Protein AF-A0A0A9HEN8-F1 (afdb_monomer_lite)

Secondary structure (DSSP, 8-state):
----TTS-TTSEEE-TTS-EEEEEE---TT-TTS-TT--EEEEEETTTTEEEEEEEHHHHTT-----SS---HHHHHTTEEEEEEETTTTEEEEEETTS-EEEE--

InterPro domains:
  IPR057221 Repeat of unknown function DUF7899 [PF25463] (2-104)

Foldseek 3Di:
DDDDPPPLVAQWDADPVRQKIWGWDQDDPPPPPDDNFAIKIWIATPVVRDTPDMDTLVVQVPDDDDDPDPPRVSSQRHAWNHWDADPVQRKIWTAHPVRDIDIDDD

Sequence (106 aa):
MLWYPDCSGNSLCITGNKDLIISYCKADPNDSSSDDNDCSINISKILTVKCFAKIKAGDLCKQKNASKFQNTPSEALRNITALYYDEKREEIYTGNAQGLVHVWSS

pLDDT: mean 73.36, std 16.75, range [35.44, 90.69]

Organism: Arundo donax (NCBI:txid35708)

Structure (mmCIF, N/CA/C/O backbone):
data_AF-A0A0A9HEN8-F1
#
_entry.id   AF-A0A0A9HEN8-F1
#
loop_
_atom_site.group_PDB
_atom_site.id
_atom_site.type_symbol
_atom_site.label_atom_id
_atom_site.label_alt_id
_atom_site.label_comp_id
_atom_site.label_asym_id
_atom_site.label_entity_id
_atom_site.label_seq_id
_atom_site.pdbx_PDB_ins_code
_atom_site.Cartn_x
_atom_site.Cartn_y
_atom_site.Cartn_z
_atom_site.occupancy
_atom_site.B_iso_or_equiv
_atom_site.auth_seq_id
_atom_site.auth_comp_id
_atom_site.auth_asym_id
_atom_site.auth_atom_id
_atom_site.pdbx_PDB_model_num
ATOM 1 N N . MET A 1 1 ? -18.845 15.649 -4.393 1.00 35.44 1 MET A N 1
ATOM 2 C CA . MET A 1 1 ? -18.161 14.460 -4.939 1.00 35.44 1 MET A CA 1
ATOM 3 C C . MET A 1 1 ? -16.814 14.950 -5.457 1.00 35.44 1 MET A C 1
ATOM 5 O O . MET A 1 1 ? -16.800 15.671 -6.440 1.00 35.44 1 MET A O 1
ATOM 9 N N . LEU A 1 2 ? -15.723 14.739 -4.714 1.00 39.53 2 LEU A N 1
ATOM 10 C CA . LEU A 1 2 ? -14.398 15.273 -5.062 1.00 39.53 2 LEU A CA 1
ATOM 11 C C . LEU A 1 2 ? -13.612 14.183 -5.793 1.00 39.53 2 LEU A C 1
ATOM 13 O O . LEU A 1 2 ? -12.955 13.365 -5.161 1.00 39.53 2 LEU A O 1
ATOM 17 N N . TRP A 1 3 ? -13.756 14.136 -7.115 1.00 36.34 3 TRP A N 1
ATOM 18 C CA . TRP A 1 3 ? -12.857 13.389 -7.992 1.00 36.34 3 TRP A CA 1
ATOM 19 C C . TRP A 1 3 ? -11.849 14.393 -8.545 1.00 36.34 3 TRP A C 1
ATOM 21 O O . TRP A 1 3 ? -12.231 15.302 -9.279 1.00 36.34 3 TRP A O 1
ATOM 31 N N . TYR A 1 4 ? -10.589 14.270 -8.129 1.00 39.06 4 TYR A N 1
ATOM 32 C CA . TYR A 1 4 ? -9.480 15.004 -8.734 1.00 39.06 4 TYR A CA 1
ATOM 33 C C . TYR A 1 4 ? -8.868 14.115 -9.833 1.00 39.06 4 TYR A C 1
ATOM 35 O O . TYR A 1 4 ? -8.630 12.938 -9.545 1.00 39.06 4 TYR A O 1
ATOM 43 N N . PRO A 1 5 ? -8.641 14.604 -11.068 1.00 42.31 5 PRO A N 1
ATOM 44 C CA . PRO A 1 5 ? -8.358 13.739 -12.220 1.00 42.31 5 PRO A CA 1
ATOM 45 C C . PRO A 1 5 ? -6.949 13.136 -12.275 1.00 42.31 5 PRO A C 1
ATOM 47 O O . PRO A 1 5 ? -6.692 12.331 -13.163 1.00 42.31 5 PRO A O 1
ATOM 50 N N . ASP A 1 6 ? -6.064 13.455 -11.327 1.00 44.12 6 ASP A N 1
ATOM 51 C CA . ASP A 1 6 ? -4.645 13.072 -11.417 1.00 44.12 6 ASP A CA 1
ATOM 52 C C . ASP A 1 6 ? -4.211 12.036 -10.364 1.00 44.12 6 ASP A C 1
ATOM 54 O O . ASP A 1 6 ? -3.022 11.818 -10.143 1.00 44.12 6 ASP A O 1
ATOM 58 N N . CYS A 1 7 ? -5.156 11.352 -9.713 1.00 44.16 7 CYS A N 1
ATOM 59 C CA . CYS A 1 7 ? -4.838 10.194 -8.878 1.00 44.16 7 CYS A CA 1
ATOM 60 C C . CYS A 1 7 ? -5.051 8.916 -9.688 1.00 44.16 7 CYS A C 1
ATOM 62 O O . CYS A 1 7 ? -6.187 8.501 -9.909 1.00 44.16 7 CYS A O 1
ATOM 64 N N . SER A 1 8 ? -3.954 8.277 -10.103 1.00 49.41 8 SER A N 1
ATOM 65 C CA . SER A 1 8 ? -3.926 6.907 -10.625 1.00 49.41 8 SER A CA 1
ATOM 66 C C . SER A 1 8 ? -4.779 5.994 -9.733 1.00 49.41 8 SER A C 1
ATOM 68 O O . SER A 1 8 ? -4.334 5.605 -8.654 1.00 49.41 8 SER A O 1
ATOM 70 N N . GLY A 1 9 ? -6.012 5.682 -10.142 1.00 53.38 9 GLY A N 1
ATOM 71 C CA . GLY A 1 9 ? -7.077 5.131 -9.284 1.00 53.38 9 GLY A CA 1
ATOM 72 C C . GLY A 1 9 ? -6.809 3.774 -8.616 1.00 53.38 9 GLY A C 1
ATOM 73 O O . GLY A 1 9 ? -7.688 3.253 -7.940 1.00 53.38 9 GLY A O 1
ATOM 74 N N . ASN A 1 10 ? -5.606 3.218 -8.766 1.00 60.50 10 ASN A N 1
ATOM 75 C CA . ASN A 1 10 ? -5.221 1.885 -8.316 1.00 60.50 10 ASN A CA 1
ATOM 76 C C . ASN A 1 10 ? -4.165 1.892 -7.194 1.00 60.50 10 ASN A C 1
ATOM 78 O O . ASN A 1 10 ? -3.769 0.822 -6.736 1.00 60.50 10 ASN A O 1
ATOM 82 N N . SER A 1 11 ? -3.675 3.061 -6.765 1.00 74.31 11 SER A N 1
ATOM 83 C CA . SER A 1 11 ? -2.624 3.181 -5.739 1.00 74.31 11 SER A CA 1
ATOM 84 C C . SER A 1 11 ? -3.154 3.448 -4.326 1.00 74.31 11 SER A C 1
ATOM 86 O O . SER A 1 11 ? -2.355 3.603 -3.405 1.00 74.31 11 SER A O 1
ATOM 88 N N . LEU A 1 12 ? -4.478 3.496 -4.131 1.00 83.81 12 LEU A N 1
ATOM 89 C CA . LEU A 1 12 ? -5.120 3.820 -2.856 1.00 83.81 12 LEU A CA 1
ATOM 90 C C . LEU A 1 12 ? -6.258 2.841 -2.540 1.00 83.81 12 LEU A C 1
ATOM 92 O O . LEU A 1 12 ? -7.118 2.592 -3.378 1.00 83.81 12 LEU A O 1
ATOM 96 N N . CYS A 1 13 ? -6.306 2.350 -1.307 1.00 81.81 13 CYS A N 1
ATOM 97 C CA . CYS A 1 13 ? -7.406 1.570 -0.750 1.00 81.81 13 CYS A CA 1
ATOM 98 C C . CYS A 1 13 ? -7.898 2.229 0.539 1.00 81.81 13 CYS A C 1
ATOM 100 O O . CYS A 1 13 ? -7.098 2.604 1.395 1.00 81.81 13 CYS A O 1
ATOM 102 N N . ILE A 1 14 ? -9.216 2.351 0.685 1.00 84.38 14 ILE A N 1
ATOM 103 C CA . ILE A 1 14 ? -9.859 2.842 1.905 1.00 84.38 14 ILE A CA 1
ATOM 104 C C . ILE A 1 14 ? -10.704 1.707 2.461 1.00 84.38 14 ILE A C 1
ATOM 106 O O . ILE A 1 14 ? -11.479 1.091 1.730 1.00 84.38 14 ILE A O 1
ATOM 110 N N . THR A 1 15 ? -10.551 1.455 3.752 1.00 83.62 15 THR A N 1
ATOM 111 C CA . THR A 1 15 ? -11.342 0.451 4.469 1.00 83.62 15 THR A CA 1
ATOM 112 C C . THR A 1 15 ? -12.829 0.822 4.537 1.00 83.62 15 THR A C 1
ATOM 114 O O . THR A 1 15 ? -13.196 1.999 4.536 1.00 83.62 15 THR A O 1
ATOM 117 N N . GLY A 1 16 ? -13.718 -0.169 4.612 1.00 78.56 16 GLY A N 1
ATOM 118 C CA . GLY A 1 16 ? -15.168 -0.014 4.692 1.00 78.56 16 GLY A CA 1
ATOM 119 C C . GLY A 1 16 ? -15.620 0.744 5.940 1.00 78.56 16 GLY A C 1
ATOM 120 O O . GLY A 1 16 ? -16.570 1.527 5.874 1.00 78.56 16 GLY A O 1
ATOM 121 N N . ASN A 1 17 ? -14.896 0.596 7.055 1.00 84.31 17 ASN A N 1
ATOM 122 C CA . ASN A 1 17 ? -15.101 1.403 8.263 1.00 84.31 17 ASN A CA 1
ATOM 123 C C . ASN A 1 17 ? -14.496 2.819 8.166 1.00 84.31 17 ASN A C 1
ATOM 125 O O . ASN A 1 17 ? -14.702 3.628 9.069 1.00 84.31 17 ASN A O 1
ATOM 129 N N . LYS A 1 18 ? -13.785 3.127 7.072 1.00 80.19 18 LYS A N 1
ATOM 130 C CA . LYS A 1 18 ? -13.114 4.404 6.797 1.00 80.19 18 LYS A CA 1
ATOM 131 C C . LYS A 1 18 ? -12.149 4.840 7.907 1.00 80.19 18 LYS A C 1
ATOM 133 O O . LYS A 1 18 ? -11.965 6.039 8.111 1.00 80.19 18 LYS A O 1
ATOM 138 N N . ASP A 1 19 ? -11.531 3.891 8.611 1.00 86.94 19 ASP A N 1
ATOM 139 C CA . ASP A 1 19 ? -10.496 4.193 9.609 1.00 86.94 19 ASP A CA 1
ATOM 140 C C . ASP A 1 19 ? -9.099 4.177 8.982 1.00 86.94 19 ASP A C 1
ATOM 142 O O . ASP A 1 19 ? -8.270 5.030 9.290 1.00 86.94 19 ASP A O 1
ATOM 146 N N . LEU A 1 20 ? -8.845 3.248 8.056 1.00 88.12 20 LEU A N 1
ATOM 147 C CA . LEU A 1 20 ? -7.538 3.042 7.432 1.00 88.12 20 LEU A CA 1
ATOM 148 C C . LEU A 1 20 ? -7.516 3.419 5.949 1.00 88.12 20 LEU A C 1
ATOM 150 O O . LEU A 1 20 ? -8.444 3.114 5.193 1.00 88.12 20 LEU A O 1
ATOM 154 N N . ILE A 1 21 ? -6.390 4.007 5.552 1.00 90.12 21 ILE A N 1
ATOM 155 C CA . ILE A 1 21 ? -5.939 4.212 4.180 1.00 90.12 21 ILE A CA 1
ATOM 156 C C . ILE A 1 21 ? -4.687 3.371 3.957 1.00 90.12 21 ILE A C 1
ATOM 158 O O . ILE A 1 21 ? -3.720 3.490 4.710 1.00 90.12 21 ILE A O 1
ATOM 162 N N . ILE A 1 22 ? -4.685 2.588 2.884 1.00 89.56 22 ILE A N 1
ATOM 163 C CA . ILE A 1 22 ? -3.509 1.895 2.373 1.00 89.56 22 ILE A CA 1
ATOM 164 C C . ILE A 1 22 ? -3.129 2.580 1.062 1.00 89.56 22 ILE A C 1
ATOM 166 O O . ILE A 1 22 ? -3.953 2.668 0.155 1.00 89.56 22 ILE A O 1
ATOM 170 N N . SER A 1 23 ? -1.910 3.099 0.963 1.00 88.62 23 SER A N 1
ATOM 171 C CA . SER A 1 23 ? -1.435 3.820 -0.217 1.00 88.62 23 SER A CA 1
ATOM 172 C C . SER A 1 23 ? -0.093 3.298 -0.705 1.00 88.62 23 SER A C 1
ATOM 174 O O . SER A 1 23 ? 0.785 2.957 0.085 1.00 88.62 23 SER A O 1
ATOM 176 N N . TYR A 1 24 ? 0.080 3.270 -2.020 1.00 88.00 24 TYR A N 1
ATOM 177 C CA . TYR A 1 24 ? 1.357 3.017 -2.666 1.00 88.00 24 TYR A CA 1
ATOM 178 C C . TYR A 1 24 ? 2.001 4.339 -3.082 1.00 88.00 24 TYR A C 1
ATOM 180 O O . TYR A 1 24 ? 1.392 5.147 -3.783 1.00 88.00 24 TYR A O 1
ATOM 188 N N . CYS A 1 25 ? 3.246 4.544 -2.661 1.00 84.75 25 CYS A N 1
ATOM 189 C CA . CYS A 1 25 ? 4.064 5.682 -3.051 1.00 84.75 25 CYS A CA 1
ATOM 190 C C . CYS A 1 25 ? 5.258 5.187 -3.861 1.00 84.75 25 CYS A C 1
ATOM 192 O O . CYS A 1 25 ? 6.040 4.356 -3.389 1.00 84.75 25 CYS A O 1
ATOM 194 N N . LYS A 1 26 ? 5.395 5.740 -5.064 1.00 79.56 26 LYS A N 1
ATOM 195 C CA . LYS A 1 26 ? 6.538 5.544 -5.947 1.00 79.56 26 LYS A CA 1
ATOM 196 C C . LYS A 1 26 ? 7.378 6.822 -5.932 1.00 79.56 26 LYS A C 1
ATOM 198 O O . LYS A 1 26 ? 6.809 7.902 -6.062 1.00 79.56 26 LYS A O 1
ATOM 203 N N . ALA A 1 27 ? 8.689 6.695 -5.744 1.00 68.31 27 ALA A N 1
ATOM 204 C CA . ALA A 1 27 ? 9.612 7.820 -5.878 1.00 68.31 27 ALA A CA 1
ATOM 205 C C . ALA A 1 27 ? 9.679 8.305 -7.332 1.00 68.31 27 ALA A C 1
ATOM 207 O O . ALA A 1 27 ? 9.531 7.505 -8.265 1.00 68.31 27 ALA A O 1
ATOM 208 N N . ASP A 1 28 ? 9.877 9.610 -7.517 1.00 64.12 28 ASP A N 1
ATOM 209 C CA . ASP A 1 28 ? 10.006 10.188 -8.846 1.00 64.12 28 ASP A CA 1
ATOM 210 C C . ASP A 1 28 ? 11.314 9.709 -9.494 1.00 64.12 28 ASP A C 1
ATOM 212 O O . ASP A 1 28 ? 12.387 9.902 -8.924 1.00 64.12 28 ASP A O 1
ATOM 216 N N . PRO A 1 29 ? 11.273 9.126 -10.704 1.00 55.94 29 PRO A N 1
ATOM 217 C CA . PRO A 1 29 ? 12.463 8.577 -11.359 1.00 55.94 29 PRO A CA 1
ATOM 218 C C . PRO A 1 29 ? 13.483 9.653 -11.775 1.00 55.94 29 PRO A C 1
ATOM 220 O O . PRO A 1 29 ? 14.579 9.318 -12.216 1.00 55.94 29 PRO A O 1
ATOM 223 N N . ASN A 1 30 ? 13.122 10.938 -11.673 1.00 57.78 30 ASN A N 1
ATOM 224 C CA . ASN A 1 30 ? 13.993 12.076 -11.974 1.00 57.78 30 ASN A CA 1
ATOM 225 C C . ASN A 1 30 ? 14.739 12.606 -10.741 1.00 57.78 30 ASN A C 1
ATOM 227 O O . ASN A 1 30 ? 15.653 13.419 -10.898 1.00 57.78 30 ASN A O 1
ATOM 231 N N . ASP A 1 31 ? 14.378 12.161 -9.534 1.00 57.25 31 ASP A N 1
ATOM 232 C CA . ASP A 1 31 ? 15.123 12.506 -8.332 1.00 57.25 31 ASP A CA 1
ATOM 233 C C . ASP A 1 31 ? 16.381 11.640 -8.269 1.00 57.25 31 ASP A C 1
ATOM 235 O O . ASP A 1 31 ? 16.353 10.470 -7.886 1.00 57.25 31 ASP A O 1
ATOM 239 N N . SER A 1 32 ? 17.514 12.249 -8.626 1.00 49.94 32 SER A N 1
ATOM 240 C CA . SER A 1 32 ? 18.857 11.650 -8.629 1.00 49.94 32 SER A CA 1
ATOM 241 C C . SER A 1 32 ? 19.354 11.184 -7.252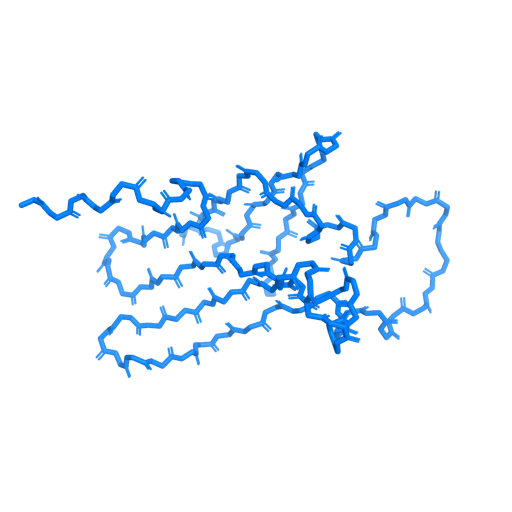 1.00 49.94 32 SER A C 1
ATOM 243 O O . SER A 1 32 ? 20.430 10.595 -7.160 1.00 49.94 32 SER A O 1
ATOM 245 N N . SER A 1 33 ? 18.587 11.441 -6.186 1.00 52.34 33 SER A N 1
ATOM 246 C CA . SER A 1 33 ? 18.830 10.945 -4.828 1.00 52.34 33 SER A CA 1
ATOM 247 C C . SER A 1 33 ? 17.988 9.729 -4.450 1.00 52.34 33 SER A C 1
ATOM 249 O O . SER A 1 33 ? 18.201 9.174 -3.374 1.00 52.34 33 SER A 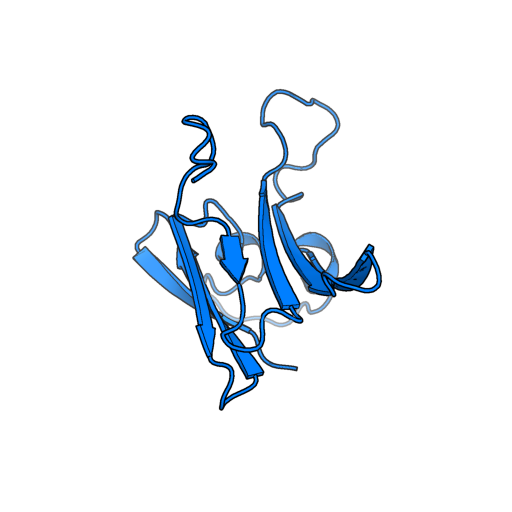O 1
ATOM 251 N N . SER A 1 34 ? 16.995 9.360 -5.262 1.00 48.84 34 SER A N 1
ATOM 252 C CA . SER A 1 34 ? 16.190 8.177 -4.999 1.00 48.84 34 SER A CA 1
ATOM 253 C C . SER A 1 34 ? 16.952 6.970 -5.526 1.00 48.84 34 SER A C 1
ATOM 255 O O . SER A 1 34 ? 17.157 6.811 -6.728 1.00 48.84 34 SER A O 1
ATOM 257 N N . ASP A 1 35 ? 17.418 6.113 -4.618 1.00 52.75 35 ASP A N 1
ATOM 258 C CA . ASP A 1 35 ? 17.681 4.736 -5.011 1.00 52.75 35 ASP A CA 1
ATOM 259 C C . ASP A 1 35 ? 16.417 4.255 -5.741 1.00 52.75 35 ASP A C 1
ATOM 261 O O . ASP A 1 35 ? 15.308 4.465 -5.239 1.00 52.75 35 ASP A O 1
ATOM 265 N N . ASP A 1 36 ? 16.567 3.568 -6.877 1.00 52.38 36 ASP A N 1
ATOM 266 C CA . ASP A 1 36 ? 15.497 2.940 -7.687 1.00 52.38 36 ASP A CA 1
ATOM 267 C C . ASP A 1 36 ? 14.525 2.030 -6.877 1.00 52.38 36 ASP A C 1
ATOM 269 O O . ASP A 1 36 ? 13.611 1.402 -7.416 1.00 52.38 36 ASP A O 1
ATOM 273 N N . ASN A 1 37 ? 14.724 1.942 -5.560 1.00 57.06 37 ASN A N 1
ATOM 274 C CA . ASN A 1 37 ? 14.045 1.139 -4.564 1.00 57.06 37 ASN A CA 1
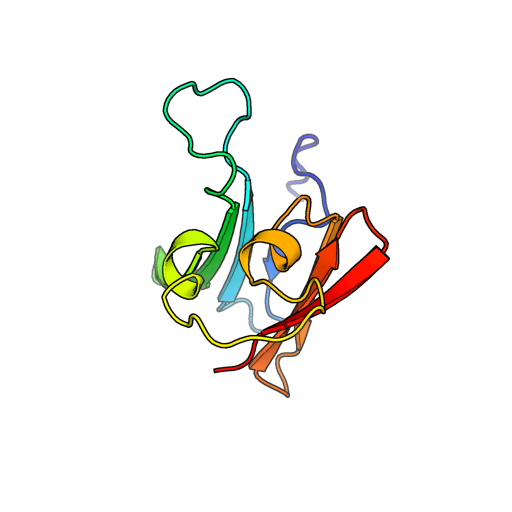ATOM 275 C C . ASN A 1 37 ? 13.185 1.939 -3.562 1.00 57.06 37 ASN A C 1
ATOM 277 O O . ASN A 1 37 ? 12.647 1.321 -2.644 1.00 57.06 37 ASN A O 1
ATOM 281 N N . ASP A 1 38 ? 12.988 3.257 -3.696 1.00 67.81 38 ASP A N 1
ATOM 282 C CA . ASP A 1 38 ? 12.123 4.035 -2.778 1.00 67.81 38 ASP A CA 1
ATOM 283 C C . ASP A 1 38 ? 10.607 3.859 -3.047 1.00 67.81 38 ASP A C 1
ATOM 285 O O . ASP A 1 38 ? 9.781 4.765 -2.919 1.00 67.81 38 ASP A O 1
ATOM 289 N N . CYS A 1 39 ? 10.207 2.635 -3.393 1.00 79.12 39 CYS A N 1
ATOM 290 C CA . CYS A 1 39 ? 8.812 2.216 -3.445 1.00 79.12 39 CYS A CA 1
ATOM 291 C C . CYS A 1 39 ? 8.341 1.811 -2.042 1.00 79.12 39 CYS A C 1
ATOM 293 O O . CYS A 1 39 ? 9.003 1.032 -1.346 1.00 79.12 39 CYS A O 1
ATOM 295 N N . SER A 1 40 ? 7.182 2.322 -1.619 1.00 86.12 40 SER A N 1
ATOM 296 C CA . SER A 1 40 ? 6.629 2.001 -0.303 1.00 86.12 40 SER A CA 1
ATOM 297 C C . SER A 1 40 ? 5.117 1.846 -0.289 1.00 86.12 40 SER A C 1
ATOM 299 O O . SER A 1 40 ? 4.404 2.516 -1.033 1.00 86.12 40 SER A O 1
ATOM 301 N N . ILE A 1 41 ? 4.639 0.981 0.603 1.00 88.88 41 ILE A N 1
ATOM 302 C CA . ILE A 1 41 ? 3.225 0.875 0.963 1.00 88.88 41 ILE A CA 1
ATOM 303 C C . ILE A 1 41 ? 3.065 1.500 2.343 1.00 88.88 41 ILE A C 1
ATOM 305 O O . ILE A 1 41 ? 3.770 1.131 3.284 1.00 88.88 41 ILE A O 1
ATOM 309 N N . ASN A 1 42 ? 2.156 2.457 2.470 1.00 89.25 42 ASN A N 1
ATOM 310 C CA . ASN A 1 42 ? 1.862 3.136 3.721 1.00 89.25 42 ASN A CA 1
ATOM 311 C C . ASN A 1 42 ? 0.464 2.744 4.179 1.00 89.25 42 ASN A C 1
ATOM 313 O O . ASN A 1 42 ? -0.482 2.766 3.399 1.00 89.25 42 ASN A O 1
ATOM 317 N N . ILE A 1 43 ? 0.338 2.431 5.460 1.00 90.62 43 ILE A N 1
ATOM 318 C CA . ILE A 1 43 ? -0.928 2.146 6.123 1.00 90.62 43 ILE A CA 1
ATOM 319 C C . ILE A 1 43 ? -1.112 3.263 7.138 1.00 90.62 43 ILE A C 1
ATOM 321 O O . ILE A 1 43 ? -0.291 3.427 8.039 1.00 90.62 43 ILE A O 1
ATOM 325 N N . SER A 1 44 ? -2.145 4.079 6.975 1.00 89.56 44 SER A N 1
ATOM 326 C CA . SER A 1 44 ? -2.376 5.273 7.792 1.00 89.56 44 SER A CA 1
ATOM 327 C C . SER A 1 44 ? -3.799 5.309 8.309 1.00 89.56 44 SER A C 1
ATOM 329 O O . SER A 1 44 ? -4.728 4.911 7.614 1.00 89.56 44 SER A O 1
ATOM 331 N N . LYS A 1 45 ? -3.974 5.826 9.522 1.00 88.31 45 LYS A N 1
ATOM 332 C CA . LYS A 1 45 ? -5.297 6.079 10.088 1.00 88.31 45 LYS A CA 1
ATOM 333 C C . LYS A 1 45 ? -5.787 7.457 9.672 1.00 88.31 45 LYS A C 1
ATOM 335 O O . LYS A 1 45 ? -5.077 8.443 9.864 1.00 88.31 45 LYS A O 1
ATOM 340 N N . ILE A 1 46 ? -7.004 7.524 9.140 1.00 85.56 46 ILE A N 1
ATOM 341 C CA . ILE A 1 46 ? -7.616 8.763 8.647 1.00 85.56 46 ILE A CA 1
ATOM 342 C C . ILE A 1 46 ? -7.811 9.739 9.801 1.00 85.56 46 ILE A C 1
ATOM 344 O O . ILE A 1 46 ? -7.352 10.875 9.741 1.00 85.56 46 ILE A O 1
ATOM 348 N N . LEU A 1 47 ? -8.466 9.284 10.869 1.00 83.56 47 LEU A N 1
ATOM 349 C CA . LEU A 1 47 ? -8.896 10.159 11.960 1.00 83.56 47 LEU A CA 1
ATOM 350 C C . LEU A 1 47 ? -7.730 10.692 12.791 1.00 83.56 47 LEU A C 1
ATOM 352 O O . LEU A 1 47 ? -7.781 11.813 13.284 1.00 83.56 47 LEU A O 1
ATOM 356 N N . THR A 1 48 ? -6.677 9.893 12.950 1.00 82.69 48 THR A N 1
ATOM 357 C CA . THR A 1 48 ? -5.502 10.289 13.733 1.00 82.69 48 THR A CA 1
ATOM 358 C C . THR A 1 48 ? -4.431 10.967 12.886 1.00 82.69 48 THR A C 1
ATOM 360 O O . THR A 1 48 ? -3.456 11.459 13.449 1.00 82.69 48 THR A O 1
ATOM 363 N N . VAL A 1 49 ? -4.586 10.970 11.553 1.00 78.69 49 VAL A N 1
ATOM 364 C CA . VAL A 1 49 ? -3.602 11.485 10.584 1.00 78.69 49 VAL A CA 1
ATOM 365 C C . VAL A 1 49 ? -2.200 10.904 10.854 1.00 78.69 49 VAL A C 1
ATOM 367 O O . VAL A 1 49 ? -1.175 11.559 10.682 1.00 78.69 49 VAL A O 1
ATOM 370 N N . LYS A 1 50 ? -2.142 9.654 11.334 1.00 85.00 50 LYS A N 1
ATOM 371 C CA . LYS A 1 50 ? -0.902 8.984 11.742 1.00 85.00 50 LYS A CA 1
ATOM 372 C C . LYS A 1 50 ? -0.616 7.796 10.835 1.00 85.00 50 LYS A C 1
ATOM 374 O O . LYS A 1 50 ? -1.484 6.950 10.613 1.00 85.00 50 LYS A O 1
ATOM 379 N N . CYS A 1 51 ? 0.637 7.697 10.393 1.00 80.12 51 CYS A N 1
ATOM 380 C CA . CYS A 1 51 ? 1.157 6.491 9.761 1.00 80.12 51 CYS A CA 1
ATOM 381 C C . CYS A 1 51 ? 1.182 5.358 10.796 1.00 80.12 51 CYS A C 1
ATOM 383 O O . CYS A 1 51 ? 1.865 5.445 11.820 1.00 80.12 51 CYS A O 1
ATOM 385 N N . PHE A 1 52 ? 0.376 4.332 10.550 1.00 85.12 52 PHE A N 1
ATOM 386 C CA . PHE A 1 52 ? 0.286 3.137 11.377 1.00 85.12 52 PHE A CA 1
ATOM 387 C C . PHE A 1 52 ? 1.440 2.184 11.070 1.00 85.12 52 PHE A C 1
ATOM 389 O O . PHE A 1 52 ? 2.087 1.692 11.989 1.00 85.12 52 PHE A O 1
ATOM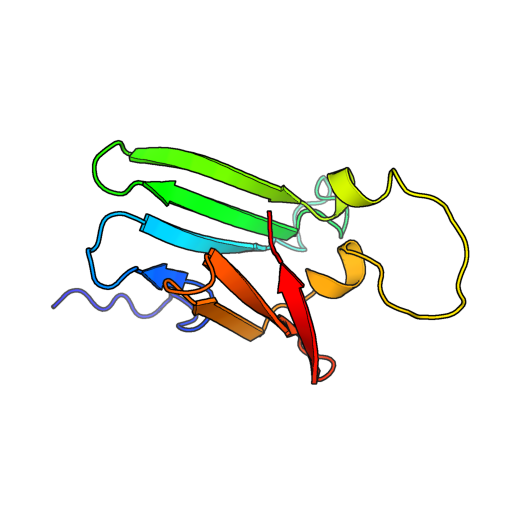 396 N N . ALA A 1 53 ? 1.732 1.976 9.786 1.00 87.25 53 ALA A N 1
ATOM 397 C CA . ALA A 1 53 ? 2.827 1.132 9.335 1.00 87.25 53 ALA A CA 1
ATOM 398 C C . ALA A 1 53 ? 3.321 1.558 7.947 1.00 87.25 53 ALA A C 1
ATOM 400 O O . ALA A 1 53 ? 2.582 2.143 7.152 1.00 87.25 53 ALA A O 1
ATOM 401 N N . LYS A 1 54 ? 4.587 1.251 7.656 1.00 88.12 54 LYS A N 1
ATOM 402 C CA . LYS A 1 54 ? 5.223 1.529 6.368 1.00 88.12 54 LYS A CA 1
ATOM 403 C C . LYS A 1 54 ? 6.075 0.342 5.943 1.00 88.12 54 LYS A C 1
ATOM 405 O O . LYS A 1 54 ? 6.952 -0.083 6.686 1.00 88.12 54 LYS A O 1
ATOM 410 N N . ILE A 1 55 ? 5.829 -0.149 4.736 1.00 86.88 55 ILE A N 1
ATOM 411 C CA . ILE A 1 55 ? 6.582 -1.226 4.098 1.00 86.88 55 ILE A CA 1
ATOM 412 C C . ILE A 1 55 ? 7.472 -0.584 3.038 1.00 86.88 55 ILE A C 1
ATOM 414 O O . ILE A 1 55 ? 6.968 0.134 2.173 1.00 86.88 55 ILE A O 1
ATOM 418 N N . LYS A 1 56 ? 8.784 -0.821 3.100 1.00 83.50 56 LYS A N 1
ATOM 419 C CA . LYS A 1 56 ? 9.753 -0.356 2.098 1.00 83.50 56 LYS A CA 1
ATOM 420 C C . LYS A 1 56 ? 10.524 -1.529 1.511 1.00 83.50 56 LYS A C 1
ATOM 422 O O . LYS A 1 56 ? 10.918 -2.440 2.236 1.00 83.50 56 LYS A O 1
ATOM 427 N N . ALA A 1 57 ? 10.831 -1.444 0.221 1.00 71.25 57 ALA A N 1
ATOM 428 C CA . ALA A 1 57 ? 11.685 -2.411 -0.466 1.00 71.25 57 ALA A CA 1
ATOM 429 C C . ALA A 1 57 ? 13.081 -2.527 0.174 1.00 71.25 57 ALA A C 1
ATOM 431 O O . ALA A 1 57 ? 13.582 -3.634 0.377 1.00 71.25 57 ALA A O 1
ATOM 432 N N . GLY A 1 58 ? 13.689 -1.390 0.536 1.00 62.28 58 GLY A N 1
ATOM 433 C CA . GLY A 1 58 ? 15.035 -1.343 1.116 1.00 62.28 58 GLY A CA 1
ATOM 434 C C . GLY A 1 58 ? 15.162 -2.016 2.489 1.00 62.28 58 GLY A C 1
ATOM 435 O O . GLY A 1 58 ? 16.183 -2.643 2.771 1.00 62.28 58 GLY A O 1
ATOM 436 N N . ASP A 1 59 ? 14.118 -1.964 3.323 1.00 62.00 59 ASP A N 1
ATOM 437 C CA . ASP A 1 59 ? 14.152 -2.525 4.684 1.00 62.00 59 ASP A CA 1
ATOM 438 C C . ASP A 1 59 ? 14.122 -4.062 4.692 1.00 62.00 59 ASP A C 1
ATOM 440 O O . ASP A 1 59 ? 14.625 -4.704 5.618 1.00 62.00 59 ASP A O 1
ATOM 444 N N . LEU A 1 60 ? 13.587 -4.663 3.629 1.00 58.28 60 LEU A N 1
ATOM 445 C CA . LEU A 1 60 ? 13.391 -6.105 3.506 1.00 58.28 60 LEU A CA 1
ATOM 446 C C . LEU A 1 60 ? 14.593 -6.829 2.870 1.00 58.28 60 LEU A C 1
ATOM 448 O O . LEU A 1 60 ? 14.727 -8.046 2.991 1.00 58.28 60 LEU A O 1
ATOM 452 N N . CYS A 1 61 ? 15.531 -6.084 2.275 1.00 50.59 61 CYS A N 1
ATOM 453 C CA . CYS A 1 61 ? 16.774 -6.609 1.694 1.00 50.59 61 CYS A CA 1
ATOM 454 C C . CYS A 1 61 ? 17.788 -7.143 2.731 1.00 50.59 61 CYS A C 1
ATOM 456 O O . CYS A 1 61 ? 18.848 -7.648 2.358 1.00 50.59 61 CYS A O 1
ATOM 458 N N . LYS A 1 62 ? 17.492 -7.064 4.039 1.00 51.66 62 LYS A N 1
ATOM 459 C CA . LYS A 1 62 ? 18.375 -7.585 5.100 1.00 51.66 62 LYS A CA 1
ATOM 460 C C . LYS A 1 62 ? 18.331 -9.111 5.249 1.00 51.66 62 LYS A C 1
ATOM 462 O O . LYS A 1 62 ? 19.225 -9.672 5.878 1.00 51.66 62 LYS A O 1
ATOM 467 N N . GLN A 1 63 ? 17.358 -9.799 4.648 1.00 48.72 63 GLN A N 1
ATOM 468 C CA . GLN A 1 63 ? 17.310 -11.264 4.643 1.00 48.72 63 GLN A CA 1
ATOM 469 C C . GLN A 1 63 ? 17.978 -11.829 3.385 1.00 48.72 63 GLN A C 1
ATOM 471 O O . GLN A 1 63 ? 17.334 -12.232 2.420 1.00 48.72 63 GLN A O 1
ATOM 476 N N . LYS A 1 64 ? 19.313 -11.878 3.403 1.00 51.44 64 LYS A N 1
ATOM 477 C CA . LYS A 1 64 ? 20.067 -12.751 2.500 1.00 51.44 64 LYS A CA 1
ATOM 478 C C . LYS A 1 64 ? 19.862 -14.193 2.948 1.00 51.44 64 LYS A C 1
ATOM 480 O O . LYS A 1 64 ? 20.506 -14.610 3.901 1.00 51.44 64 LYS 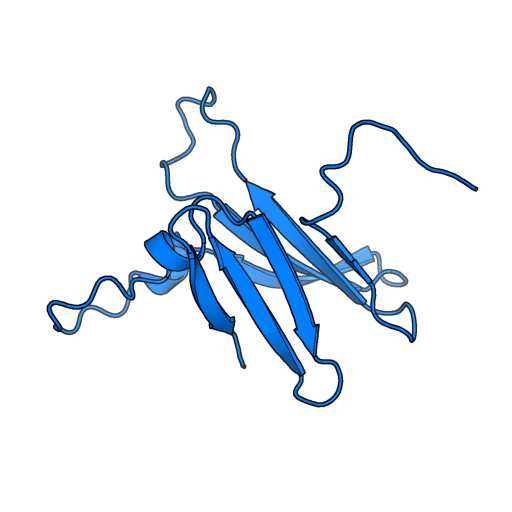A O 1
ATOM 485 N N . ASN A 1 65 ? 19.022 -14.946 2.244 1.00 46.72 65 ASN A N 1
ATOM 486 C CA . ASN A 1 65 ? 19.249 -16.372 2.022 1.00 46.72 65 ASN A CA 1
ATOM 487 C C . ASN A 1 65 ? 18.640 -16.821 0.691 1.00 46.72 65 ASN A C 1
ATOM 489 O O . ASN A 1 65 ? 17.592 -16.361 0.254 1.00 46.72 65 ASN A O 1
ATOM 493 N N . ALA A 1 66 ? 19.403 -17.681 0.028 1.00 51.88 66 ALA A N 1
ATOM 494 C CA . ALA A 1 66 ? 19.316 -18.061 -1.367 1.00 51.88 66 ALA A CA 1
ATOM 495 C C . ALA A 1 66 ? 17.991 -18.719 -1.785 1.00 51.88 66 ALA A C 1
ATOM 497 O O . ALA A 1 66 ? 17.606 -19.748 -1.242 1.00 51.88 66 ALA A O 1
ATOM 498 N N . SER A 1 67 ? 17.404 -18.240 -2.882 1.00 42.94 67 SER A N 1
ATOM 499 C CA . SER A 1 67 ? 16.860 -19.113 -3.929 1.00 42.94 67 SER A CA 1
ATOM 500 C C . SER A 1 67 ? 16.784 -18.337 -5.248 1.00 42.94 67 SER A C 1
ATOM 502 O O . SER A 1 67 ? 16.633 -17.121 -5.253 1.00 42.94 67 SER A O 1
ATOM 504 N N . LYS A 1 68 ? 16.933 -19.027 -6.381 1.00 48.03 68 LYS A N 1
ATOM 505 C CA . LYS A 1 68 ? 16.942 -18.464 -7.747 1.00 48.03 68 LYS A CA 1
ATOM 506 C C . LYS A 1 68 ? 15.569 -17.942 -8.217 1.00 48.03 68 LYS A C 1
ATOM 508 O O . LYS A 1 68 ? 15.348 -17.825 -9.417 1.00 48.03 68 LYS A O 1
ATOM 513 N N . PHE A 1 69 ? 14.650 -17.670 -7.294 1.00 47.50 69 PHE A N 1
ATOM 514 C CA . PHE A 1 69 ? 13.343 -17.107 -7.594 1.00 47.50 69 PHE A CA 1
ATOM 515 C C . PHE A 1 69 ? 13.343 -15.608 -7.300 1.00 47.50 69 PHE A C 1
ATOM 517 O O . PHE A 1 69 ? 13.743 -15.167 -6.224 1.00 47.50 69 PHE A O 1
ATOM 524 N N . GLN A 1 70 ? 12.887 -14.857 -8.297 1.00 52.97 70 GLN A N 1
ATOM 525 C CA . GLN A 1 70 ? 12.634 -13.414 -8.355 1.00 52.97 70 GLN A CA 1
ATOM 526 C C . GLN A 1 70 ? 11.528 -12.965 -7.370 1.00 52.97 70 GLN A C 1
ATOM 528 O O . GLN A 1 70 ? 10.551 -12.327 -7.732 1.00 52.97 70 GLN A O 1
ATOM 533 N N . ASN A 1 71 ? 11.650 -13.355 -6.099 1.00 57.56 71 ASN A N 1
ATOM 534 C CA . ASN A 1 71 ? 10.699 -13.055 -5.025 1.00 57.56 71 ASN A CA 1
ATOM 535 C C . ASN A 1 71 ? 11.322 -12.079 -4.021 1.00 57.56 71 ASN A C 1
ATOM 537 O O . ASN A 1 71 ? 11.175 -12.231 -2.807 1.00 57.56 71 ASN A O 1
ATOM 541 N N . THR A 1 72 ? 12.107 -11.115 -4.506 1.00 70.50 72 THR A N 1
ATOM 542 C CA . THR A 1 72 ? 12.661 -10.096 -3.612 1.00 70.50 72 THR A CA 1
ATOM 543 C C . THR A 1 72 ? 11.592 -9.045 -3.320 1.00 70.50 72 THR A C 1
ATOM 545 O O . THR A 1 72 ? 10.864 -8.640 -4.225 1.00 70.50 72 THR A O 1
ATOM 548 N N . PRO A 1 73 ? 11.491 -8.534 -2.087 1.00 73.25 73 PRO A N 1
ATOM 549 C CA . PRO A 1 73 ? 10.495 -7.509 -1.788 1.00 73.25 73 PRO A CA 1
ATOM 550 C C . PRO A 1 73 ? 10.689 -6.188 -2.549 1.00 73.25 73 PRO A C 1
ATOM 552 O O . PRO A 1 73 ? 9.739 -5.428 -2.713 1.00 73.25 73 PRO A O 1
ATOM 555 N N . SER A 1 74 ? 11.900 -5.932 -3.056 1.00 74.50 74 SER A N 1
ATOM 556 C CA . SER A 1 74 ? 12.172 -4.853 -4.016 1.00 74.50 74 SER A CA 1
ATOM 557 C C . SER A 1 74 ? 11.423 -5.060 -5.332 1.00 74.50 74 SER A C 1
ATOM 559 O O . SER A 1 74 ? 10.719 -4.163 -5.792 1.00 74.50 74 SER A O 1
ATOM 561 N N . GLU A 1 75 ? 11.492 -6.264 -5.894 1.00 76.94 75 GLU A N 1
ATOM 562 C CA . GLU A 1 75 ? 10.785 -6.628 -7.121 1.00 76.94 75 GLU A CA 1
ATOM 563 C C . GLU A 1 75 ? 9.263 -6.635 -6.936 1.00 76.94 75 GLU A C 1
ATOM 565 O O . GLU A 1 75 ? 8.525 -6.157 -7.800 1.00 76.94 75 GLU A O 1
ATOM 570 N N . ALA A 1 76 ? 8.801 -7.073 -5.765 1.00 81.12 76 ALA A N 1
ATOM 571 C CA . ALA A 1 76 ? 7.390 -7.073 -5.397 1.00 81.12 76 ALA A CA 1
ATOM 572 C C . ALA A 1 76 ? 6.764 -5.672 -5.350 1.00 81.12 76 ALA A C 1
ATOM 574 O O . ALA A 1 76 ? 5.601 -5.493 -5.712 1.00 81.12 76 ALA A O 1
ATOM 575 N N . LEU A 1 77 ? 7.537 -4.673 -4.916 1.00 81.44 77 LEU A N 1
ATOM 576 C CA . LEU A 1 77 ? 7.095 -3.282 -4.794 1.00 81.44 77 LEU A CA 1
ATOM 577 C C . LEU A 1 77 ? 7.368 -2.443 -6.048 1.00 81.44 77 LEU A C 1
ATOM 579 O O . LEU A 1 77 ? 6.978 -1.272 -6.111 1.00 81.44 77 LEU A O 1
ATOM 583 N N . ARG A 1 78 ? 8.027 -3.023 -7.054 1.00 79.75 78 ARG A N 1
ATOM 584 C CA . ARG A 1 78 ? 8.388 -2.330 -8.285 1.00 79.75 78 ARG A CA 1
ATOM 585 C C . ARG A 1 78 ? 7.180 -2.212 -9.205 1.00 79.75 78 ARG A C 1
ATOM 587 O O . ARG A 1 78 ? 6.622 -3.216 -9.629 1.00 79.75 78 ARG A O 1
ATOM 594 N N . ASN A 1 79 ? 6.844 -0.984 -9.605 1.00 79.56 79 ASN A N 1
ATOM 595 C CA . ASN A 1 79 ? 5.792 -0.705 -10.592 1.00 79.56 79 ASN A CA 1
ATOM 596 C C . ASN A 1 79 ? 4.463 -1.410 -10.264 1.00 79.56 79 ASN A C 1
ATOM 598 O O . ASN A 1 79 ? 3.929 -2.156 -11.090 1.00 79.56 79 ASN A O 1
ATOM 602 N N . ILE A 1 80 ? 3.947 -1.182 -9.052 1.00 85.88 80 ILE A N 1
ATOM 603 C CA . ILE A 1 80 ? 2.626 -1.670 -8.649 1.00 85.88 80 ILE A CA 1
ATOM 604 C C . ILE A 1 80 ? 1.553 -1.026 -9.534 1.00 85.88 80 ILE A C 1
ATOM 606 O O . ILE A 1 80 ? 1.519 0.190 -9.717 1.00 85.88 80 ILE A O 1
ATOM 610 N N . THR A 1 81 ? 0.678 -1.863 -10.080 1.00 86.88 81 THR A N 1
ATOM 611 C CA . THR A 1 81 ? -0.450 -1.486 -10.944 1.00 86.88 81 THR A CA 1
ATOM 612 C C . THR A 1 81 ? -1.802 -1.750 -10.285 1.00 86.88 81 THR A C 1
ATOM 614 O O . THR A 1 81 ? -2.813 -1.198 -10.721 1.00 86.88 81 THR A O 1
ATOM 617 N N . ALA A 1 82 ? -1.830 -2.578 -9.238 1.00 86.50 82 ALA A N 1
ATOM 618 C CA . ALA A 1 82 ? -3.021 -2.891 -8.464 1.00 86.50 82 ALA A CA 1
ATOM 619 C C . ALA A 1 82 ? -2.670 -3.061 -6.983 1.00 86.50 82 ALA A C 1
ATOM 621 O O . ALA A 1 82 ? -1.693 -3.729 -6.644 1.00 86.50 82 ALA A O 1
ATOM 622 N N . LEU A 1 83 ? -3.499 -2.487 -6.117 1.00 88.50 83 LEU A N 1
ATOM 623 C CA . LEU A 1 83 ? -3.411 -2.588 -4.667 1.00 88.50 83 LEU A CA 1
ATOM 624 C C . LEU A 1 83 ? -4.788 -2.997 -4.139 1.00 88.50 83 LEU A C 1
ATOM 626 O O . LEU A 1 83 ? -5.799 -2.436 -4.558 1.00 88.50 83 LEU A O 1
ATOM 630 N N . TYR A 1 84 ? -4.822 -3.973 -3.239 1.00 88.69 84 TYR A N 1
ATOM 631 C CA . TYR A 1 84 ? -6.035 -4.422 -2.565 1.00 88.69 84 TYR A CA 1
ATOM 632 C C . TYR A 1 84 ? -5.731 -4.765 -1.107 1.00 88.69 84 TYR A C 1
ATOM 634 O O . TYR A 1 84 ? -4.651 -5.260 -0.796 1.00 88.69 84 TYR A O 1
ATOM 642 N N . TYR A 1 85 ? -6.685 -4.505 -0.219 1.00 88.31 85 TYR A N 1
ATOM 643 C CA . TYR A 1 85 ? -6.594 -4.856 1.194 1.00 88.31 85 TYR A CA 1
ATOM 644 C C . TYR A 1 85 ? -7.783 -5.735 1.580 1.00 88.31 85 TYR A C 1
ATOM 646 O O . TYR A 1 85 ? -8.935 -5.334 1.395 1.00 88.31 85 TYR A O 1
ATOM 654 N N . ASP A 1 86 ? -7.497 -6.924 2.109 1.00 88.12 86 ASP A N 1
ATOM 655 C CA . ASP A 1 86 ? -8.499 -7.812 2.692 1.00 88.12 86 ASP A CA 1
ATOM 656 C C . ASP A 1 86 ? -8.610 -7.522 4.192 1.00 88.12 86 ASP A C 1
ATOM 658 O O . ASP A 1 86 ? -7.768 -7.930 4.988 1.00 88.12 86 ASP A O 1
ATOM 662 N N . GLU A 1 87 ? -9.680 -6.836 4.586 1.00 85.81 87 GLU A N 1
ATOM 663 C CA . GLU A 1 87 ? -9.947 -6.486 5.986 1.00 85.81 87 GLU A CA 1
ATOM 664 C C . GLU A 1 87 ? -10.177 -7.694 6.889 1.00 85.81 87 GLU A C 1
ATOM 666 O O . GLU A 1 87 ? -9.951 -7.613 8.091 1.00 85.81 87 GLU A O 1
ATOM 671 N N . LYS A 1 88 ? -10.668 -8.810 6.339 1.00 87.31 88 LYS A N 1
ATOM 672 C CA . LYS A 1 88 ? -10.955 -10.006 7.138 1.00 87.31 88 LYS A CA 1
ATOM 673 C C . LYS A 1 88 ? -9.683 -10.765 7.467 1.00 87.31 88 LYS A C 1
ATOM 675 O O . LYS A 1 88 ? -9.633 -11.440 8.491 1.00 87.31 88 LYS A O 1
ATOM 680 N N . ARG A 1 89 ? -8.706 -10.705 6.564 1.00 87.69 89 ARG A N 1
ATOM 681 C CA . ARG A 1 89 ? -7.416 -11.386 6.699 1.00 87.69 89 ARG A CA 1
ATOM 682 C C . ARG A 1 89 ? -6.300 -10.470 7.183 1.00 87.69 89 ARG A C 1
ATOM 684 O O . ARG A 1 89 ? -5.244 -10.968 7.537 1.00 87.69 89 ARG A O 1
ATOM 691 N N . GLU A 1 90 ? -6.543 -9.162 7.193 1.00 88.81 90 GLU A N 1
ATOM 692 C CA . GLU A 1 90 ? -5.543 -8.126 7.455 1.00 88.81 90 GLU A CA 1
ATOM 693 C C . GLU A 1 90 ? -4.340 -8.205 6.492 1.00 88.81 90 GLU A C 1
ATOM 695 O O . GLU A 1 90 ? -3.217 -7.839 6.834 1.00 88.81 90 GLU A O 1
ATOM 700 N N . GLU A 1 91 ? -4.591 -8.640 5.253 1.00 90.69 91 GLU A N 1
ATOM 701 C CA . GLU A 1 91 ? -3.577 -8.884 4.223 1.00 90.69 91 GLU A CA 1
ATOM 702 C C . GLU A 1 91 ? -3.639 -7.830 3.113 1.00 90.69 91 GLU A C 1
ATOM 704 O O . GLU A 1 91 ? -4.714 -7.431 2.657 1.00 90.69 91 GLU A O 1
ATOM 709 N N . ILE A 1 92 ? -2.473 -7.414 2.619 1.00 89.94 92 ILE A N 1
ATOM 710 C CA . ILE A 1 92 ? -2.358 -6.541 1.447 1.00 89.94 92 ILE A CA 1
ATOM 711 C C . ILE A 1 92 ? -1.952 -7.385 0.244 1.00 89.94 92 ILE A C 1
ATOM 713 O O . ILE A 1 92 ? -0.998 -8.153 0.304 1.00 89.94 92 ILE A O 1
ATOM 717 N N . TYR A 1 93 ? -2.638 -7.189 -0.873 1.00 89.62 93 TYR A N 1
ATOM 718 C CA . TYR A 1 93 ? -2.353 -7.818 -2.153 1.00 89.62 93 TYR A CA 1
ATOM 719 C C . TYR A 1 93 ? -1.880 -6.753 -3.138 1.00 89.62 93 TYR A C 1
ATOM 721 O O . TYR A 1 93 ? -2.531 -5.721 -3.317 1.00 89.62 93 TYR A O 1
ATOM 729 N N . THR A 1 94 ? -0.752 -7.003 -3.799 1.00 89.38 94 THR A N 1
ATOM 730 C CA . THR A 1 94 ? -0.191 -6.094 -4.806 1.00 89.38 94 THR A CA 1
ATOM 731 C C . THR A 1 94 ? 0.079 -6.820 -6.109 1.00 89.38 94 THR A C 1
ATOM 733 O O . THR A 1 94 ? 0.751 -7.850 -6.106 1.00 89.38 94 THR A O 1
ATOM 736 N N . GLY A 1 95 ? -0.396 -6.254 -7.217 1.00 88.31 95 GLY A N 1
ATOM 737 C CA . GLY A 1 95 ? -0.048 -6.671 -8.574 1.00 88.31 95 GLY A CA 1
ATOM 738 C C . GLY A 1 95 ? 0.960 -5.708 -9.195 1.00 88.31 95 GLY A C 1
ATOM 739 O O . GLY A 1 95 ? 0.804 -4.493 -9.049 1.00 88.31 95 GLY A O 1
ATOM 740 N N . ASN A 1 96 ? 1.978 -6.226 -9.883 1.00 86.19 96 ASN A N 1
ATOM 741 C CA . ASN A 1 96 ? 2.975 -5.409 -10.580 1.00 86.19 96 ASN A CA 1
ATOM 742 C C . ASN A 1 96 ? 2.832 -5.468 -12.115 1.00 86.19 96 ASN A C 1
ATOM 744 O O . ASN A 1 96 ? 2.098 -6.288 -12.668 1.00 86.19 96 ASN A O 1
ATOM 748 N N . ALA A 1 97 ? 3.556 -4.599 -12.827 1.00 85.00 97 ALA A N 1
ATOM 749 C CA . ALA A 1 97 ? 3.540 -4.540 -14.295 1.00 85.00 97 ALA A CA 1
ATOM 750 C C . ALA A 1 97 ? 4.074 -5.809 -14.998 1.00 85.00 97 ALA A C 1
ATOM 752 O O . ALA A 1 97 ? 3.844 -5.984 -16.192 1.00 85.00 97 ALA A O 1
ATOM 753 N N . GLN A 1 98 ? 4.772 -6.694 -14.278 1.00 82.56 98 GLN A N 1
ATOM 754 C CA . GLN A 1 98 ? 5.213 -7.998 -14.789 1.00 82.56 98 GLN A CA 1
ATOM 755 C C . GLN A 1 98 ? 4.112 -9.068 -14.673 1.00 82.56 98 GLN A C 1
ATOM 757 O O . GLN A 1 98 ? 4.308 -10.195 -15.120 1.00 82.56 98 GLN A O 1
ATOM 762 N N . GLY A 1 99 ? 2.963 -8.732 -14.074 1.00 84.38 99 GLY A N 1
ATOM 763 C CA . GLY A 1 99 ? 1.867 -9.666 -13.824 1.00 84.38 99 GLY A CA 1
ATOM 764 C C . GLY A 1 99 ? 2.059 -10.534 -12.577 1.00 84.38 99 GLY A C 1
ATOM 765 O O . GLY A 1 99 ? 1.322 -11.502 -12.403 1.00 84.38 99 GLY A O 1
ATOM 766 N N . LEU A 1 100 ? 3.027 -10.213 -11.711 1.00 86.25 100 LEU A N 1
ATOM 767 C CA . LEU A 1 100 ? 3.245 -10.921 -10.449 1.00 86.25 100 LEU A CA 1
ATOM 768 C C . LEU A 1 100 ? 2.323 -10.377 -9.357 1.00 86.25 100 LEU A C 1
ATOM 770 O O . LEU A 1 100 ? 2.103 -9.166 -9.261 1.00 86.25 100 LEU A O 1
ATOM 774 N N . VAL A 1 101 ? 1.836 -11.280 -8.506 1.00 88.44 101 VAL A N 1
ATOM 775 C CA . VAL A 1 101 ? 1.017 -10.956 -7.333 1.00 88.44 101 VAL A CA 1
ATOM 776 C C . VAL A 1 101 ? 1.797 -11.287 -6.069 1.00 88.44 101 VAL A C 1
ATOM 778 O O . 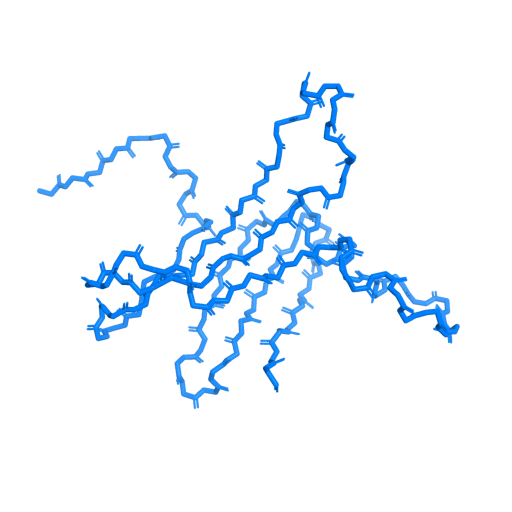VAL A 1 101 ? 2.310 -12.394 -5.924 1.00 88.44 101 VAL A O 1
ATOM 781 N N . HIS A 1 102 ? 1.847 -10.331 -5.147 1.00 88.25 102 HIS A N 1
ATOM 782 C CA . HIS A 1 102 ? 2.495 -10.475 -3.848 1.00 88.25 102 HIS A CA 1
ATOM 783 C C . HIS A 1 102 ? 1.492 -10.228 -2.725 1.00 88.25 102 HIS A C 1
ATOM 785 O O . HIS A 1 102 ? 0.602 -9.385 -2.861 1.00 88.25 102 HIS A O 1
ATOM 791 N N . VAL A 1 103 ? 1.653 -10.971 -1.629 1.00 89.75 103 VAL A N 1
ATOM 792 C CA . VAL A 1 103 ? 0.817 -10.875 -0.429 1.00 89.75 103 VAL A CA 1
ATOM 793 C C . VAL A 1 103 ? 1.684 -10.418 0.735 1.00 89.75 103 VAL A C 1
ATOM 795 O O . VAL A 1 103 ? 2.764 -10.965 0.959 1.00 89.75 103 VAL A O 1
ATOM 798 N N . TRP A 1 104 ? 1.204 -9.422 1.469 1.00 87.25 104 TRP A N 1
ATOM 799 C CA . TRP A 1 104 ? 1.855 -8.858 2.642 1.00 87.25 104 TRP A CA 1
ATOM 800 C C . TRP A 1 104 ? 0.955 -9.099 3.853 1.00 87.25 104 TRP A C 1
ATOM 802 O O . TRP A 1 104 ? -0.163 -8.587 3.900 1.00 87.25 104 TRP A O 1
ATOM 812 N N . SER A 1 105 ? 1.454 -9.870 4.815 1.00 84.31 105 SER A N 1
ATOM 813 C CA . SER A 1 105 ? 0.830 -10.106 6.120 1.00 84.31 105 SER A CA 1
ATOM 814 C C . SER A 1 105 ? 1.790 -9.657 7.215 1.00 84.31 105 SER A C 1
ATOM 816 O O . SER A 1 105 ? 3.010 -9.697 7.017 1.00 84.31 105 SER A O 1
ATOM 818 N N . SER A 1 106 ? 1.239 -9.239 8.356 1.00 68.44 106 SER A N 1
ATOM 819 C CA . SER A 1 106 ? 2.007 -9.137 9.600 1.00 68.44 106 SER A CA 1
ATOM 820 C C . SER A 1 106 ? 2.322 -10.513 10.178 1.00 68.44 106 SER A C 1
ATOM 822 O O . SER A 1 106 ? 1.651 -11.495 9.782 1.00 68.44 106 SER A O 1
#

Radius of gyration: 14.6 Å; chains: 1; bounding box: 38×34×28 Å